Protein AF-A0AAN8GD72-F1 (afdb_monomer_lite)

pLDDT: mean 85.52, std 18.66, range [29.72, 98.38]

Radius of gyration: 14.53 Å; chains: 1; bounding box: 32×39×34 Å

Organism: Patella caerulea (NCBI:txid87958)

Secondary structure (DSSP, 8-state):
------------SS-PEEEEEEEEESEEEEEETTEEEEEES-TTSPEEEEEETT---EEEEEE--SS--EEEEEETTS-B-STTSB--SS--TTTTSTT---TTPPBPEEPPGGGGTTTTGGGTTTS--EE----TT---

Sequence (140 aa):
MQRVLTKTVLFFIAVSFIRGNATCDDEMSFYADGVLYAQSDDWNALSAISIPCDTTVMAIKCQDKGGIAGIKAALDNGIKTNISWKCSNTFESGWNQIGFNDSAWSFAVIQDEASWRSHAASLVGKADWIWTCACPGGKT

Structure (mmCIF, N/CA/C/O backbone):
data_AF-A0AAN8GD72-F1
#
_entry.id   AF-A0AAN8GD72-F1
#
loop_
_atom_site.group_PDB
_atom_site.id
_atom_site.type_symbol
_atom_site.label_atom_id
_atom_site.label_alt_id
_atom_site.label_comp_id
_atom_site.label_asym_id
_atom_site.label_entity_id
_atom_site.label_seq_id
_atom_site.pdbx_PDB_ins_code
_atom_site.Cartn_x
_atom_site.Cartn_y
_atom_site.Cartn_z
_atom_site.occupancy
_atom_site.B_iso_or_equiv
_atom_site.auth_seq_id
_atom_site.auth_comp_id
_atom_site.auth_asym_id
_atom_site.auth_atom_id
_atom_site.pdbx_PDB_model_num
ATOM 1 N N . MET A 1 1 ? -2.195 15.972 0.622 1.00 45.81 1 MET A N 1
ATOM 2 C CA . MET A 1 1 ? -3.295 15.325 1.393 1.00 45.81 1 MET A CA 1
ATOM 3 C C . MET A 1 1 ? -2.841 13.913 1.765 1.00 45.81 1 MET A C 1
ATOM 5 O O . MET A 1 1 ? -1.752 13.565 1.338 1.00 45.81 1 MET A O 1
ATOM 9 N N . GLN A 1 2 ? -3.597 13.077 2.479 1.00 39.00 2 GLN A N 1
ATOM 10 C CA . GLN A 1 2 ? -3.302 11.617 2.571 1.00 39.00 2 GLN A CA 1
ATOM 11 C C . GLN A 1 2 ? -4.363 10.814 1.787 1.00 39.00 2 GLN A C 1
ATOM 13 O O . GLN A 1 2 ? -5.185 11.503 1.192 1.00 39.00 2 GLN A O 1
ATOM 18 N N . ARG A 1 3 ? -4.322 9.462 1.625 1.00 44.62 3 ARG A N 1
ATOM 19 C CA . ARG A 1 3 ? -5.534 8.661 1.258 1.00 44.62 3 ARG A CA 1
ATOM 20 C C . ARG A 1 3 ? -5.585 7.189 1.776 1.00 44.62 3 ARG A C 1
ATOM 22 O O . ARG A 1 3 ? -4.529 6.577 1.891 1.00 44.62 3 ARG A O 1
ATOM 29 N N . VAL A 1 4 ? -6.795 6.653 2.066 1.00 47.69 4 VAL A N 1
ATOM 30 C CA . VAL A 1 4 ? -7.154 5.329 2.695 1.00 47.69 4 VAL A CA 1
ATOM 31 C C . VAL A 1 4 ? -8.557 4.831 2.217 1.00 47.69 4 VAL A C 1
ATOM 33 O O . VAL A 1 4 ? -9.153 5.513 1.392 1.00 47.69 4 VAL A O 1
ATOM 36 N N . LEU A 1 5 ? -9.060 3.660 2.664 1.00 43.56 5 LEU A N 1
ATOM 37 C CA . LEU A 1 5 ? -10.442 3.110 2.528 1.00 43.56 5 LEU A CA 1
ATOM 38 C C . LEU A 1 5 ? -10.782 2.139 3.701 1.00 43.56 5 LEU A C 1
ATOM 40 O O . LEU A 1 5 ? -9.852 1.596 4.297 1.00 43.56 5 LEU A O 1
ATOM 44 N N . THR A 1 6 ? -12.066 1.870 4.032 1.00 39.09 6 THR A N 1
ATOM 45 C CA . THR A 1 6 ? -12.471 1.062 5.231 1.00 39.09 6 THR A CA 1
ATOM 46 C C . THR A 1 6 ? -13.660 0.075 5.024 1.00 39.09 6 THR A C 1
ATOM 48 O O . THR A 1 6 ? -14.544 0.357 4.211 1.00 39.09 6 THR A O 1
ATOM 51 N N . LYS A 1 7 ? -13.716 -1.079 5.744 1.00 36.16 7 LYS A N 1
ATOM 52 C CA . LYS A 1 7 ? -14.896 -2.006 5.846 1.00 36.16 7 LYS A CA 1
ATOM 53 C C . LYS A 1 7 ? -14.772 -3.076 6.972 1.00 36.16 7 LYS A C 1
ATOM 55 O O . LYS A 1 7 ? -13.716 -3.672 7.102 1.00 36.16 7 LYS A O 1
ATOM 60 N N . THR A 1 8 ? -15.855 -3.415 7.699 1.00 40.72 8 THR A N 1
ATOM 61 C CA . THR A 1 8 ? -15.849 -4.272 8.930 1.00 40.72 8 THR A CA 1
ATOM 62 C C . THR A 1 8 ? -16.638 -5.603 8.841 1.00 40.72 8 THR A C 1
ATOM 64 O O . THR A 1 8 ? -17.709 -5.620 8.232 1.00 40.72 8 THR A O 1
ATOM 67 N N . VAL A 1 9 ? -16.170 -6.683 9.511 1.00 42.66 9 VAL A N 1
ATOM 68 C CA . VAL A 1 9 ? -16.882 -7.964 9.844 1.00 42.66 9 VAL A CA 1
ATOM 69 C C . VAL A 1 9 ? -16.303 -8.573 11.163 1.00 42.66 9 VAL A C 1
ATOM 71 O O . VAL A 1 9 ? -15.241 -8.142 11.590 1.00 42.66 9 VAL A O 1
ATOM 74 N N . LEU A 1 10 ? -16.963 -9.551 11.820 1.00 53.22 10 LEU A N 1
ATOM 75 C CA . LEU A 1 10 ? -16.550 -10.213 13.091 1.00 53.22 10 LEU A CA 1
ATOM 76 C C . LEU A 1 10 ? -16.764 -11.751 13.085 1.00 53.22 10 LEU A C 1
ATOM 78 O O . LEU A 1 10 ? -17.765 -12.177 12.514 1.00 53.22 10 LEU A O 1
ATOM 82 N N . PHE A 1 11 ? -15.913 -12.545 13.777 1.00 43.56 11 PHE A N 1
ATOM 83 C CA . PHE A 1 11 ? -16.243 -13.606 14.785 1.00 43.56 11 PHE A CA 1
ATOM 84 C C . PHE A 1 11 ? -14.979 -14.353 15.332 1.00 43.56 11 PHE A C 1
ATOM 86 O O . PHE A 1 11 ? -13.858 -13.986 15.001 1.00 43.56 11 PHE A O 1
ATOM 93 N N . PHE A 1 12 ? -15.138 -15.330 16.247 1.00 50.50 12 PHE A N 1
ATOM 94 C CA . PHE A 1 12 ? -14.167 -15.681 17.315 1.00 50.50 12 PHE A CA 1
ATOM 95 C C . PHE A 1 12 ? -13.142 -16.834 17.088 1.00 50.50 12 PHE A C 1
ATOM 97 O O . PHE A 1 12 ? -13.493 -17.927 16.656 1.00 50.50 12 PHE A O 1
ATOM 104 N N . ILE A 1 13 ? -11.912 -16.602 17.584 1.00 59.41 13 ILE A N 1
ATOM 105 C CA . ILE A 1 13 ? -10.860 -17.533 18.085 1.00 59.41 13 ILE A CA 1
ATOM 106 C C . ILE A 1 13 ? -10.521 -18.777 17.228 1.00 59.41 13 ILE A C 1
ATOM 108 O O . ILE A 1 13 ? -10.721 -19.924 17.619 1.00 59.41 13 ILE A O 1
ATOM 112 N N . ALA A 1 14 ? -9.756 -18.544 16.168 1.00 51.19 14 ALA A N 1
ATOM 113 C CA . ALA A 1 14 ? -8.304 -18.469 16.367 1.00 51.19 14 ALA A CA 1
ATOM 114 C C . ALA A 1 14 ? -7.846 -17.059 15.962 1.00 51.19 14 ALA A C 1
ATOM 116 O O . ALA A 1 14 ? -8.582 -16.382 15.245 1.00 51.19 14 ALA A O 1
ATOM 117 N N . VAL A 1 15 ? -6.652 -16.605 16.366 1.00 54.06 15 VAL A N 1
ATOM 118 C CA . VAL A 1 15 ? -6.060 -15.417 15.720 1.00 54.06 15 VAL A CA 1
ATOM 119 C C . VAL A 1 15 ? -5.485 -15.869 14.380 1.00 54.06 15 VAL A C 1
ATOM 121 O O . VAL A 1 15 ? -4.292 -16.138 14.245 1.00 54.06 15 VAL A O 1
ATOM 124 N N . SER A 1 16 ? -6.372 -16.044 13.403 1.00 76.94 16 SER A N 1
ATOM 125 C CA . SER A 1 16 ? -5.978 -16.214 12.010 1.00 76.94 16 SER A CA 1
ATOM 126 C C . SER A 1 16 ? -5.309 -14.922 11.564 1.00 76.94 16 SER A C 1
ATOM 128 O O . SER A 1 16 ? -5.879 -13.844 11.702 1.00 76.94 16 SER A O 1
ATOM 130 N N . PHE A 1 17 ? -4.090 -15.026 11.045 1.00 89.19 17 PHE A N 1
ATOM 131 C CA . PHE A 1 17 ? -3.385 -13.881 10.487 1.00 89.19 17 PHE A CA 1
ATOM 132 C C . PHE A 1 17 ? -3.530 -13.893 8.973 1.00 89.19 17 PHE A C 1
ATOM 134 O O . PHE A 1 17 ? -3.227 -14.907 8.346 1.00 89.19 17 PHE A O 1
ATOM 141 N N . ILE A 1 18 ? -3.937 -12.762 8.403 1.00 93.94 18 ILE A N 1
ATOM 142 C CA . ILE A 1 18 ? -3.736 -12.479 6.983 1.00 93.94 18 ILE A CA 1
ATOM 143 C C . ILE A 1 18 ? -2.245 -12.191 6.809 1.00 93.94 18 ILE A C 1
ATOM 145 O O . ILE A 1 18 ? -1.680 -11.369 7.542 1.00 93.94 18 ILE A O 1
ATOM 149 N N . ARG A 1 19 ? -1.594 -12.855 5.856 1.00 96.38 19 ARG A N 1
ATOM 150 C CA . ARG A 1 19 ? -0.154 -12.708 5.609 1.00 96.38 19 ARG A CA 1
ATOM 151 C C . ARG A 1 19 ? 0.126 -12.264 4.190 1.00 96.38 19 ARG A C 1
ATOM 153 O O . ARG A 1 19 ? -0.640 -12.523 3.272 1.00 96.38 19 ARG A O 1
ATOM 160 N N . GLY A 1 20 ? 1.249 -11.596 3.984 1.00 95.88 20 GLY A N 1
ATOM 161 C CA . GLY A 1 20 ? 1.610 -11.103 2.662 1.00 95.88 20 GLY A CA 1
ATOM 162 C C . GLY A 1 20 ? 2.996 -10.501 2.612 1.00 95.88 20 GLY A C 1
ATOM 163 O O . GLY A 1 20 ? 3.788 -10.646 3.541 1.00 95.88 20 GLY A O 1
ATOM 164 N N . ASN A 1 21 ? 3.269 -9.796 1.522 1.00 97.44 21 ASN A N 1
ATOM 165 C CA . ASN A 1 21 ? 4.426 -8.916 1.425 1.00 97.44 21 ASN A CA 1
ATOM 166 C C . ASN A 1 21 ? 3.984 -7.559 0.887 1.00 97.44 21 ASN A C 1
ATOM 168 O O . ASN A 1 21 ? 3.102 -7.492 0.024 1.00 97.44 21 ASN A O 1
ATOM 172 N N . ALA A 1 22 ? 4.625 -6.505 1.378 1.00 97.12 22 ALA A N 1
ATOM 173 C CA . ALA A 1 22 ? 4.482 -5.142 0.894 1.00 97.12 22 ALA A CA 1
ATOM 174 C C . ALA A 1 22 ? 5.863 -4.504 0.699 1.00 97.12 22 ALA A C 1
ATOM 176 O O . ALA A 1 22 ? 6.823 -4.857 1.383 1.00 97.12 22 ALA A O 1
ATOM 177 N N . THR A 1 23 ? 5.955 -3.561 -0.227 1.00 96.31 23 THR A N 1
ATOM 178 C CA . THR A 1 23 ? 7.096 -2.657 -0.375 1.00 96.31 23 THR A CA 1
ATOM 179 C C . THR A 1 23 ? 6.623 -1.321 -0.941 1.00 96.31 23 THR A C 1
ATOM 181 O O . THR A 1 23 ? 5.494 -1.201 -1.441 1.00 96.31 23 THR A O 1
ATOM 184 N N . CYS A 1 24 ? 7.471 -0.309 -0.836 1.00 94.94 24 CYS A N 1
ATOM 185 C CA . CYS A 1 24 ? 7.280 0.973 -1.479 1.00 94.94 24 CYS A CA 1
ATOM 186 C C . CYS A 1 24 ? 8.636 1.613 -1.788 1.00 94.94 24 CYS A C 1
ATOM 188 O O . CYS A 1 24 ? 9.647 1.190 -1.240 1.00 94.94 24 CYS A O 1
ATOM 190 N N . ASP A 1 25 ? 8.621 2.618 -2.655 1.00 93.00 25 ASP A N 1
ATOM 191 C CA . ASP A 1 25 ? 9.798 3.357 -3.108 1.00 93.00 25 ASP A CA 1
ATOM 192 C C . ASP A 1 25 ? 9.696 4.828 -2.632 1.00 93.00 25 ASP A C 1
ATOM 194 O O . ASP A 1 25 ? 8.788 5.539 -3.076 1.00 93.00 25 ASP A O 1
ATOM 198 N N . ASP A 1 26 ? 10.494 5.327 -1.672 1.00 92.62 26 ASP A N 1
ATOM 199 C CA . ASP A 1 26 ? 11.594 4.666 -0.937 1.00 92.62 26 ASP A CA 1
ATOM 200 C C . ASP A 1 26 ? 11.189 4.074 0.439 1.00 92.62 26 ASP A C 1
ATOM 202 O O . ASP A 1 26 ? 11.467 2.917 0.742 1.00 92.62 26 ASP A O 1
ATOM 206 N N . GLU A 1 27 ? 10.586 4.883 1.324 1.00 95.94 27 GLU A N 1
ATOM 207 C CA . GLU A 1 27 ? 10.366 4.533 2.744 1.00 95.94 27 GLU A CA 1
ATOM 208 C C . GLU A 1 27 ? 8.919 4.102 3.025 1.00 95.94 27 GLU A C 1
ATOM 210 O O . GLU A 1 27 ? 7.994 4.925 2.984 1.00 95.94 27 GLU A O 1
ATOM 215 N N . MET A 1 28 ? 8.710 2.840 3.408 1.00 97.19 28 MET A N 1
ATOM 216 C CA . MET A 1 28 ? 7.386 2.279 3.698 1.00 97.19 28 MET A CA 1
ATOM 217 C C . MET A 1 28 ? 7.053 2.278 5.197 1.00 97.19 28 MET A C 1
ATOM 219 O O . MET A 1 28 ? 7.871 1.924 6.045 1.00 97.19 28 MET A O 1
ATOM 223 N N . SER A 1 29 ? 5.794 2.560 5.541 1.00 98.06 29 SER A N 1
ATOM 224 C CA . SER A 1 29 ? 5.197 2.200 6.838 1.00 98.06 29 SER A CA 1
ATOM 225 C C . SER A 1 29 ? 3.804 1.592 6.625 1.00 98.06 29 SER A C 1
ATOM 227 O O . SER A 1 29 ? 2.904 2.262 6.116 1.00 98.06 29 SER A O 1
ATOM 229 N N . PHE A 1 30 ? 3.628 0.321 6.989 1.00 98.06 30 PHE A N 1
ATOM 230 C CA . PHE A 1 30 ? 2.386 -0.442 6.835 1.00 98.06 30 PHE A CA 1
ATOM 231 C C . PHE A 1 30 ? 1.614 -0.485 8.155 1.00 98.06 30 PHE A C 1
ATOM 233 O O . PHE A 1 30 ? 2.129 -0.964 9.171 1.00 98.06 30 PHE A O 1
ATOM 240 N N . TYR A 1 31 ? 0.355 -0.055 8.116 1.00 98.38 31 TYR A N 1
ATOM 241 C CA . TYR A 1 31 ? -0.557 -0.045 9.253 1.00 98.38 31 TYR A CA 1
ATOM 242 C C . TYR A 1 31 ? -1.782 -0.926 9.003 1.00 98.38 31 TYR A C 1
ATOM 244 O O . TYR A 1 31 ? -2.301 -0.978 7.884 1.00 98.38 31 TYR A O 1
ATOM 252 N N . ALA A 1 32 ? -2.287 -1.532 10.073 1.00 97.44 32 ALA A N 1
ATOM 253 C CA . ALA A 1 32 ? -3.629 -2.094 10.138 1.00 97.44 32 ALA A CA 1
ATOM 254 C C . ALA A 1 32 ? -4.351 -1.523 11.366 1.00 97.44 32 ALA A C 1
ATOM 256 O O . ALA A 1 32 ? -3.772 -1.472 12.450 1.00 97.44 32 ALA A O 1
ATOM 257 N N . ASP A 1 33 ? -5.574 -1.027 11.172 1.00 97.00 33 ASP A N 1
ATOM 258 C CA . ASP A 1 33 ? -6.439 -0.440 12.211 1.00 97.00 33 ASP A CA 1
ATOM 259 C C . ASP A 1 33 ? -5.728 0.591 13.111 1.00 97.00 33 ASP A C 1
ATOM 261 O O . ASP A 1 33 ? -5.885 0.619 14.330 1.00 97.00 33 ASP A O 1
ATOM 265 N N . GLY A 1 34 ? -4.896 1.438 12.501 1.00 97.19 34 GLY A N 1
ATOM 266 C CA . GLY A 1 34 ? -4.102 2.457 13.185 1.00 97.19 34 GLY A CA 1
ATOM 267 C C . GLY A 1 34 ? -2.755 1.990 13.751 1.00 97.19 34 GLY A C 1
ATOM 268 O O . GLY A 1 34 ? -1.883 2.830 13.990 1.00 97.19 34 GLY A O 1
ATOM 269 N N . VAL A 1 35 ? -2.549 0.683 13.927 1.00 97.88 35 VAL A N 1
ATOM 270 C CA . VAL A 1 35 ? -1.339 0.073 14.505 1.00 97.88 35 VAL A CA 1
ATOM 271 C C . VAL A 1 35 ? -0.291 -0.181 13.418 1.00 97.88 35 VAL A C 1
ATOM 273 O O . VAL A 1 35 ? -0.621 -0.636 12.326 1.00 97.88 35 VAL A O 1
ATOM 276 N N . LEU A 1 36 ? 0.983 0.114 13.699 1.00 97.88 36 LEU A N 1
ATOM 277 C CA . LEU A 1 36 ? 2.110 -0.153 12.794 1.00 97.88 36 LEU A CA 1
ATOM 278 C C . LEU A 1 36 ? 2.507 -1.638 12.857 1.00 97.88 36 LEU A C 1
ATOM 280 O O . LEU A 1 36 ? 2.812 -2.136 13.938 1.00 97.88 36 LEU A O 1
ATOM 284 N N . TYR A 1 37 ? 2.553 -2.318 11.707 1.00 97.56 37 TYR A N 1
ATOM 285 C CA . TYR A 1 37 ? 2.928 -3.740 11.607 1.00 97.56 37 TYR A CA 1
ATOM 286 C C . TYR A 1 37 ? 4.242 -3.990 10.860 1.00 97.56 37 TYR A C 1
ATOM 288 O O . TYR A 1 37 ? 4.912 -4.981 11.139 1.00 97.56 37 TYR A O 1
ATOM 296 N N . ALA A 1 38 ? 4.629 -3.110 9.934 1.00 97.69 38 ALA A N 1
ATOM 297 C CA . ALA A 1 38 ? 5.929 -3.174 9.269 1.00 97.69 38 ALA A CA 1
ATOM 298 C C . ALA A 1 38 ? 6.419 -1.778 8.871 1.00 97.69 38 ALA A C 1
ATOM 300 O O . ALA A 1 38 ? 5.622 -0.898 8.544 1.00 97.69 38 ALA A O 1
ATOM 301 N N . GLN A 1 39 ? 7.734 -1.591 8.856 1.00 97.38 39 GLN A N 1
ATOM 302 C CA . GLN A 1 39 ? 8.401 -0.385 8.376 1.00 97.38 39 GLN A CA 1
ATOM 303 C C . GLN A 1 39 ? 9.694 -0.799 7.669 1.00 97.38 39 GLN A C 1
ATOM 305 O O . GLN A 1 39 ? 10.346 -1.746 8.107 1.00 97.38 39 GLN A O 1
ATOM 310 N N . SER A 1 40 ? 10.055 -0.104 6.592 1.00 96.19 40 SER A N 1
ATOM 311 C CA . SER A 1 40 ? 11.316 -0.318 5.882 1.00 96.19 40 SER A CA 1
ATOM 312 C C . SER A 1 40 ? 11.800 0.980 5.242 1.00 96.19 40 SER A C 1
ATOM 314 O O . SER A 1 40 ? 10.993 1.786 4.777 1.00 96.19 40 SER A O 1
ATOM 316 N N . ASP A 1 41 ? 13.112 1.162 5.252 1.00 94.69 41 ASP A N 1
ATOM 317 C CA . ASP A 1 41 ? 13.896 2.218 4.615 1.00 94.69 41 ASP A CA 1
ATOM 318 C C . ASP A 1 41 ? 14.699 1.703 3.399 1.00 94.69 41 ASP A C 1
ATOM 320 O O . ASP A 1 41 ? 15.508 2.439 2.838 1.00 94.69 41 ASP A O 1
ATOM 324 N N . ASP A 1 42 ? 14.452 0.459 2.968 1.00 89.88 42 ASP A N 1
ATOM 325 C CA . ASP A 1 42 ? 15.013 -0.144 1.755 1.00 89.88 42 ASP A CA 1
ATOM 326 C C . ASP A 1 42 ? 13.896 -0.611 0.808 1.00 89.88 42 ASP A C 1
ATOM 328 O O . ASP A 1 42 ? 13.268 -1.651 1.014 1.00 89.88 42 ASP A O 1
ATOM 332 N N . TRP A 1 43 ? 13.689 0.127 -0.281 1.00 83.81 43 TRP A N 1
ATOM 333 C CA . TRP A 1 43 ? 12.705 -0.194 -1.321 1.00 83.81 43 TRP A CA 1
ATOM 334 C C . TRP A 1 43 ? 13.026 -1.465 -2.120 1.00 83.81 43 TRP A C 1
ATOM 336 O O . TRP A 1 43 ? 12.146 -2.054 -2.758 1.00 83.81 43 TRP A O 1
ATOM 346 N N . ASN A 1 44 ? 14.277 -1.935 -2.072 1.00 84.50 44 ASN A N 1
ATOM 347 C CA . ASN A 1 44 ? 14.677 -3.207 -2.675 1.00 84.50 44 ASN A CA 1
ATOM 348 C C . ASN A 1 44 ? 14.145 -4.397 -1.856 1.00 84.50 44 ASN A C 1
ATOM 350 O O . ASN A 1 44 ? 13.983 -5.500 -2.395 1.00 84.50 44 ASN A O 1
ATOM 354 N N . ALA A 1 45 ? 13.852 -4.185 -0.568 1.00 87.88 45 ALA A N 1
ATOM 355 C CA . ALA A 1 45 ? 13.336 -5.197 0.336 1.00 87.88 45 ALA A CA 1
ATOM 356 C C . ALA A 1 45 ? 11.814 -5.385 0.205 1.00 87.88 45 ALA A C 1
ATOM 358 O O . ALA A 1 45 ? 11.041 -4.474 -0.095 1.00 87.88 45 ALA A O 1
ATOM 359 N N . LEU A 1 46 ? 11.365 -6.607 0.499 1.00 93.38 46 LEU A N 1
ATOM 360 C CA . LEU A 1 46 ? 9.961 -6.915 0.756 1.00 93.38 46 LEU A CA 1
ATOM 361 C C . LEU A 1 46 ? 9.751 -7.022 2.266 1.00 93.38 46 LEU A C 1
ATOM 363 O O . LEU A 1 46 ? 10.334 -7.886 2.920 1.00 93.38 46 LEU A O 1
ATOM 367 N N . SER A 1 47 ? 8.878 -6.181 2.810 1.00 96.56 47 SER A N 1
ATOM 368 C CA . SER A 1 47 ? 8.407 -6.310 4.186 1.00 96.56 47 SER A CA 1
ATOM 369 C C . SER A 1 47 ? 7.364 -7.419 4.278 1.00 96.56 47 SER A C 1
ATOM 371 O O . SER A 1 47 ? 6.307 -7.339 3.646 1.00 96.56 47 SER A O 1
ATOM 373 N N . ALA A 1 48 ? 7.634 -8.436 5.097 1.00 96.50 48 ALA A N 1
ATOM 374 C CA . ALA A 1 48 ? 6.652 -9.459 5.433 1.00 96.50 48 ALA A CA 1
ATOM 375 C C . ALA A 1 48 ? 5.530 -8.854 6.296 1.00 96.50 48 ALA A C 1
ATOM 377 O O . ALA A 1 48 ? 5.790 -8.216 7.315 1.00 96.50 48 ALA A O 1
ATOM 378 N N . ILE A 1 49 ? 4.279 -9.073 5.893 1.00 97.50 49 ILE A N 1
ATOM 379 C CA . ILE A 1 49 ? 3.077 -8.583 6.579 1.00 97.50 49 ILE A CA 1
ATOM 380 C C . ILE A 1 49 ? 2.384 -9.756 7.279 1.00 97.50 49 ILE A C 1
ATOM 382 O O . ILE A 1 49 ? 2.249 -10.832 6.695 1.00 97.50 49 ILE A O 1
ATOM 386 N N . SER A 1 50 ? 1.930 -9.551 8.518 1.00 96.75 50 SER A N 1
ATOM 387 C CA . SER A 1 50 ? 1.119 -10.509 9.282 1.00 96.75 50 SER A CA 1
ATOM 388 C C . SER A 1 50 ? 0.179 -9.750 10.223 1.00 96.75 50 SER A C 1
ATOM 390 O O . SER A 1 50 ? 0.603 -9.302 11.287 1.00 96.75 50 SER A O 1
ATOM 392 N N . ILE A 1 51 ? -1.087 -9.604 9.829 1.00 96.00 51 ILE A N 1
ATOM 393 C CA . ILE A 1 51 ? -2.113 -8.793 10.516 1.00 96.00 51 ILE A CA 1
ATOM 394 C C . ILE A 1 51 ? -3.327 -9.648 10.922 1.00 96.00 51 ILE A C 1
ATOM 396 O O . ILE A 1 51 ? -3.537 -10.697 10.309 1.00 96.00 51 ILE A O 1
ATOM 400 N N . PRO A 1 52 ? -4.121 -9.256 11.936 1.00 95.00 52 PRO A N 1
ATOM 401 C CA . PRO A 1 52 ? -5.328 -9.987 12.336 1.00 95.00 52 PRO A CA 1
ATOM 402 C C . PRO A 1 52 ? -6.357 -10.130 11.200 1.00 95.00 52 PRO A C 1
ATOM 404 O O . PRO A 1 52 ? -6.482 -9.257 10.342 1.00 95.00 52 PRO A O 1
ATOM 407 N N . CYS A 1 53 ? -7.113 -11.230 11.173 1.00 91.31 53 CYS A N 1
ATOM 408 C CA . CYS A 1 53 ? -8.128 -11.477 10.139 1.00 91.31 53 CYS A CA 1
ATOM 409 C C . CYS A 1 53 ? -9.381 -10.596 10.239 1.00 91.31 53 CYS A C 1
ATOM 411 O O . CYS A 1 53 ? -10.140 -10.513 9.275 1.00 91.31 53 CYS A O 1
ATOM 413 N N . ASP A 1 54 ? -9.607 -9.972 11.391 1.00 90.00 54 ASP A N 1
ATOM 414 C CA . ASP A 1 54 ? -10.688 -9.029 11.687 1.00 90.00 54 ASP A CA 1
ATOM 415 C C . ASP A 1 54 ? -10.329 -7.564 11.364 1.00 90.00 54 ASP A C 1
ATOM 417 O O . ASP A 1 54 ? -11.139 -6.661 11.595 1.00 90.00 54 ASP A O 1
ATOM 421 N N . THR A 1 55 ? -9.154 -7.320 10.764 1.00 94.12 55 THR A N 1
ATOM 422 C CA . THR A 1 55 ? -8.727 -5.976 10.362 1.00 94.12 55 THR A CA 1
ATOM 423 C C . THR A 1 55 ? -9.716 -5.296 9.412 1.00 94.12 55 THR A C 1
ATOM 425 O O . THR A 1 55 ? -10.118 -5.844 8.384 1.00 94.12 55 THR A O 1
ATOM 428 N N . THR A 1 56 ? -10.071 -4.056 9.754 1.00 94.44 56 THR A N 1
ATOM 429 C CA . THR A 1 56 ? -11.083 -3.223 9.085 1.00 94.44 56 THR A CA 1
ATOM 430 C C . THR A 1 56 ? -10.465 -2.168 8.157 1.00 94.44 56 THR A C 1
ATOM 432 O O . THR A 1 56 ? -11.096 -1.746 7.180 1.00 94.44 56 THR A O 1
ATOM 435 N N . VAL A 1 57 ? -9.230 -1.739 8.441 1.00 95.88 57 VAL A N 1
ATOM 436 C CA . VAL A 1 57 ? -8.464 -0.763 7.649 1.00 95.88 57 VAL A CA 1
ATOM 437 C C . VAL A 1 57 ? -7.032 -1.243 7.459 1.00 95.88 57 VAL A C 1
ATOM 439 O O . VAL A 1 57 ? -6.336 -1.505 8.432 1.00 95.88 57 VAL A O 1
ATOM 442 N N . MET A 1 58 ? -6.553 -1.262 6.214 1.00 97.06 58 MET A N 1
ATOM 443 C CA . MET A 1 58 ? -5.121 -1.292 5.898 1.00 97.06 58 MET A CA 1
ATOM 444 C C . MET A 1 58 ? -4.721 0.039 5.280 1.00 97.06 58 MET A C 1
ATOM 446 O O . MET A 1 58 ? -5.401 0.548 4.388 1.00 97.06 58 MET A O 1
ATOM 450 N N . ALA A 1 59 ? -3.604 0.593 5.736 1.00 97.25 59 ALA A N 1
ATOM 451 C CA . ALA A 1 59 ? -3.107 1.881 5.281 1.00 97.25 59 ALA A CA 1
ATOM 452 C C . ALA A 1 59 ? -1.586 1.818 5.117 1.00 97.25 59 ALA A C 1
ATOM 454 O O . ALA A 1 59 ? -0.878 1.359 6.011 1.00 97.25 59 ALA A O 1
ATOM 455 N N . ILE A 1 60 ? -1.071 2.281 3.978 1.00 97.75 60 ILE A N 1
ATOM 456 C CA . ILE A 1 60 ? 0.367 2.282 3.687 1.00 97.75 60 ILE A CA 1
ATOM 457 C C . ILE A 1 60 ? 0.810 3.730 3.505 1.00 97.75 60 ILE A C 1
ATOM 459 O O . ILE A 1 60 ? 0.317 4.430 2.620 1.00 97.75 60 ILE A O 1
ATOM 463 N N . LYS A 1 61 ? 1.744 4.184 4.344 1.00 96.38 61 LYS A N 1
ATOM 464 C CA . LYS A 1 61 ? 2.525 5.392 4.077 1.00 96.38 61 LYS A CA 1
ATOM 465 C C . LYS A 1 61 ? 3.682 4.965 3.182 1.00 96.38 61 LYS A C 1
ATOM 467 O O . LYS A 1 61 ? 4.368 3.997 3.502 1.00 96.38 61 LYS A O 1
ATOM 472 N N . CYS A 1 62 ? 3.910 5.719 2.118 1.00 95.44 62 CYS A N 1
ATOM 473 C CA . CYS A 1 62 ? 5.170 5.696 1.397 1.00 95.44 62 CYS A CA 1
ATOM 474 C C . CYS A 1 62 ? 5.780 7.097 1.387 1.00 95.44 62 CYS A C 1
ATOM 476 O O . CYS A 1 62 ? 5.041 8.086 1.354 1.00 95.44 62 CYS A O 1
ATOM 478 N N . GLN A 1 63 ? 7.105 7.184 1.441 1.00 94.00 63 GLN A N 1
ATOM 479 C CA . GLN A 1 63 ? 7.848 8.430 1.324 1.00 94.00 63 GLN A CA 1
ATOM 480 C C . GLN A 1 63 ? 8.997 8.270 0.320 1.00 94.00 63 GLN A C 1
ATOM 482 O O . GLN A 1 63 ? 10.079 7.803 0.661 1.00 94.00 63 GLN A O 1
ATOM 487 N N . ASP A 1 64 ? 8.714 8.720 -0.900 1.00 91.25 64 ASP A N 1
ATOM 488 C CA . ASP A 1 64 ? 9.656 9.044 -1.977 1.00 91.25 64 ASP A CA 1
ATOM 489 C C . ASP A 1 64 ? 10.732 10.038 -1.487 1.00 91.25 64 ASP A C 1
ATOM 491 O O . ASP A 1 64 ? 10.422 11.015 -0.786 1.00 91.25 64 ASP A O 1
ATOM 495 N N . LYS A 1 65 ? 11.996 9.774 -1.826 1.00 90.00 65 LYS A N 1
ATOM 496 C CA . LYS A 1 65 ? 13.174 10.633 -1.604 1.00 90.00 65 LYS A CA 1
ATOM 497 C C . LYS A 1 65 ? 13.694 11.253 -2.901 1.00 90.00 65 LYS A C 1
ATOM 499 O O . LYS A 1 65 ? 14.489 12.193 -2.834 1.00 90.00 65 LYS A O 1
ATOM 504 N N . GLY A 1 66 ? 13.232 10.775 -4.054 1.00 84.19 66 GLY A N 1
ATOM 505 C CA . GLY A 1 66 ? 13.418 11.395 -5.357 1.00 84.19 66 GLY A CA 1
ATOM 506 C C . GLY A 1 66 ? 13.703 10.392 -6.472 1.00 84.19 66 GLY A C 1
ATOM 507 O O . GLY A 1 66 ? 14.860 10.053 -6.719 1.00 84.19 66 GLY A O 1
ATOM 508 N N . GLY A 1 67 ? 12.681 10.030 -7.249 1.00 87.62 67 GLY A N 1
ATOM 509 C CA . GLY A 1 67 ? 12.886 9.250 -8.471 1.00 87.62 67 GLY A CA 1
ATOM 510 C C . GLY A 1 67 ? 11.598 8.866 -9.192 1.00 87.62 67 GLY A C 1
ATOM 511 O O . GLY A 1 67 ? 10.809 9.721 -9.604 1.00 87.62 67 GLY A O 1
ATOM 512 N N . ILE A 1 68 ? 11.430 7.559 -9.383 1.00 89.56 68 ILE A N 1
ATOM 513 C CA . ILE A 1 68 ? 10.116 6.931 -9.540 1.00 89.56 68 ILE A CA 1
ATOM 514 C C . ILE A 1 68 ? 9.580 6.625 -8.139 1.00 89.56 68 ILE A C 1
ATOM 516 O O . ILE A 1 68 ? 10.361 6.496 -7.207 1.00 89.56 68 ILE A O 1
ATOM 520 N N . ALA A 1 69 ? 8.263 6.515 -7.983 1.00 91.81 69 ALA A N 1
ATOM 521 C CA . ALA A 1 69 ? 7.663 6.234 -6.685 1.00 91.81 69 ALA A CA 1
ATOM 522 C C . ALA A 1 69 ? 6.446 5.319 -6.836 1.00 91.81 69 ALA A C 1
ATOM 524 O O . ALA A 1 69 ? 5.655 5.456 -7.779 1.00 91.81 69 ALA A O 1
ATOM 525 N N . GLY A 1 70 ? 6.308 4.363 -5.921 1.00 94.06 70 GLY A N 1
ATOM 526 C CA . GLY A 1 70 ? 5.330 3.289 -6.037 1.00 94.06 70 GLY A CA 1
ATOM 527 C C . GLY A 1 70 ? 5.078 2.573 -4.716 1.00 94.06 70 GLY A C 1
ATOM 528 O O . GLY A 1 70 ? 5.909 2.575 -3.816 1.00 94.06 70 GLY A O 1
ATOM 529 N N . ILE A 1 71 ? 3.911 1.943 -4.606 1.00 96.25 71 ILE A N 1
ATOM 530 C CA . ILE A 1 71 ? 3.540 1.020 -3.528 1.00 96.25 71 ILE A CA 1
ATOM 531 C C . ILE A 1 71 ? 3.096 -0.289 -4.173 1.00 96.25 71 ILE A C 1
ATOM 533 O O . ILE A 1 71 ? 2.299 -0.269 -5.117 1.00 96.25 71 ILE A O 1
ATOM 537 N N . LYS A 1 72 ? 3.556 -1.427 -3.647 1.00 96.81 72 LYS A N 1
ATOM 538 C CA . LYS A 1 72 ? 3.120 -2.747 -4.108 1.00 96.81 72 LYS A CA 1
ATOM 539 C C . LYS A 1 72 ? 2.955 -3.721 -2.9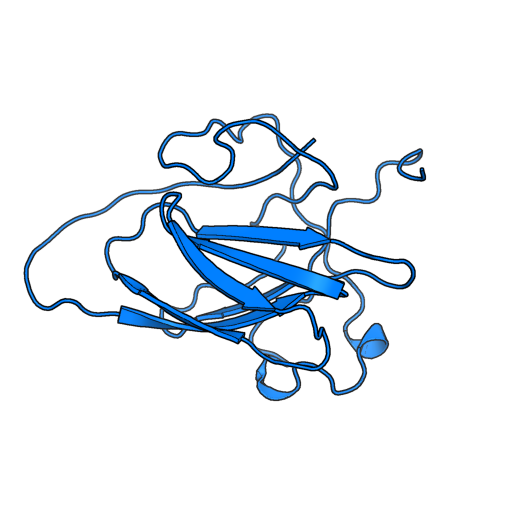51 1.00 96.81 72 LYS A C 1
ATOM 541 O O . LYS A 1 72 ? 3.890 -3.948 -2.189 1.00 96.81 72 LYS A O 1
ATOM 546 N N . ALA A 1 73 ? 1.772 -4.319 -2.826 1.00 97.56 73 ALA A N 1
ATOM 547 C CA . ALA A 1 73 ? 1.481 -5.309 -1.793 1.00 97.56 73 ALA A CA 1
ATOM 548 C C . ALA A 1 73 ? 0.503 -6.384 -2.278 1.00 97.56 73 ALA A C 1
ATOM 550 O O . ALA A 1 73 ? -0.452 -6.079 -2.993 1.00 97.56 73 ALA A O 1
ATOM 551 N N . ALA A 1 74 ? 0.708 -7.629 -1.840 1.00 98.00 74 ALA A N 1
ATOM 552 C CA . ALA A 1 74 ? -0.261 -8.717 -1.994 1.00 98.00 74 ALA A CA 1
ATOM 553 C C . ALA A 1 74 ? -0.321 -9.577 -0.726 1.00 98.00 74 ALA A C 1
ATOM 555 O O . ALA A 1 74 ? 0.718 -9.930 -0.156 1.00 98.00 74 ALA A O 1
ATOM 556 N N . LEU A 1 75 ? -1.542 -9.913 -0.315 1.00 96.44 75 LEU A N 1
ATOM 557 C CA . LEU A 1 75 ? -1.871 -10.689 0.873 1.00 96.44 75 LEU A CA 1
ATOM 558 C C . LEU A 1 75 ? -2.635 -11.971 0.482 1.00 96.44 75 LEU A C 1
ATOM 560 O O . LEU A 1 75 ? -3.293 -12.037 -0.558 1.00 96.44 75 LEU A O 1
ATOM 564 N N . ASP A 1 76 ? -2.524 -13.009 1.307 1.00 94.94 76 ASP A N 1
ATOM 565 C CA . ASP A 1 76 ? -3.029 -14.367 1.066 1.00 94.94 76 ASP A CA 1
ATOM 566 C C . ASP A 1 76 ? -4.561 -14.477 1.040 1.00 94.94 76 ASP A C 1
ATOM 568 O O . ASP A 1 76 ? -5.104 -15.329 0.338 1.00 94.94 76 ASP A O 1
ATOM 572 N N . ASN A 1 77 ? -5.267 -13.554 1.696 1.00 91.69 77 ASN A N 1
ATOM 573 C CA . ASN A 1 77 ? -6.717 -13.388 1.579 1.00 91.69 77 ASN A CA 1
ATOM 574 C C . ASN A 1 77 ? -7.180 -12.736 0.253 1.00 91.69 77 ASN A C 1
ATOM 576 O O . ASN A 1 77 ? -8.370 -12.467 0.086 1.00 91.69 77 ASN A O 1
ATOM 580 N N . GLY A 1 78 ? -6.262 -12.456 -0.679 1.00 93.06 78 GLY A N 1
ATOM 581 C CA . GLY A 1 78 ? -6.548 -11.868 -1.991 1.00 93.06 78 GLY A CA 1
ATOM 582 C C . GLY A 1 78 ? -6.538 -10.336 -2.035 1.00 93.06 78 GLY A C 1
ATOM 583 O O . GLY A 1 78 ? -6.760 -9.764 -3.106 1.00 93.06 78 GLY A O 1
ATOM 584 N N . ILE A 1 79 ? -6.262 -9.652 -0.919 1.00 94.12 79 ILE A N 1
ATOM 585 C CA . ILE A 1 79 ? -6.095 -8.192 -0.905 1.00 94.12 79 ILE A CA 1
ATOM 586 C C . ILE A 1 79 ? -4.770 -7.820 -1.578 1.00 94.12 79 ILE A C 1
ATOM 588 O O . ILE A 1 79 ? -3.714 -8.375 -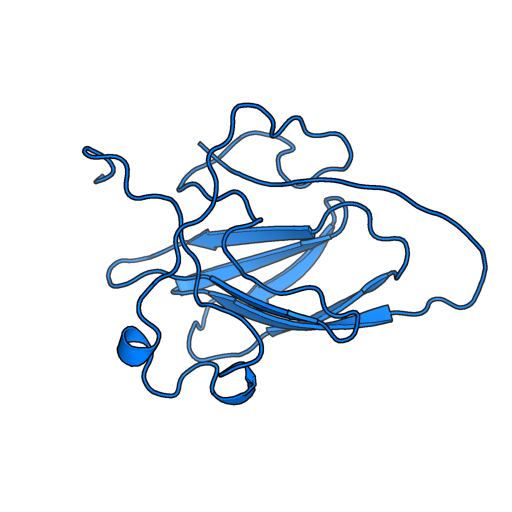1.277 1.00 94.12 79 ILE A O 1
ATOM 592 N N . LYS A 1 80 ? -4.830 -6.865 -2.510 1.00 97.38 80 LYS A N 1
ATOM 593 C CA . LYS A 1 80 ? -3.695 -6.444 -3.339 1.00 97.38 80 LYS A CA 1
ATOM 594 C C . LYS A 1 80 ? -3.766 -4.970 -3.725 1.00 97.38 80 LYS A C 1
ATOM 596 O O . LYS A 1 80 ? -4.868 -4.436 -3.885 1.00 97.38 80 LYS A O 1
ATOM 601 N N . THR A 1 81 ? -2.618 -4.329 -3.933 1.00 97.56 81 THR A N 1
ATOM 602 C CA . THR A 1 81 ? -2.544 -2.994 -4.549 1.00 97.56 81 THR A CA 1
ATOM 603 C C . THR A 1 81 ? -3.084 -3.035 -5.979 1.00 97.56 81 THR A C 1
ATOM 605 O O . THR A 1 81 ? -2.731 -3.920 -6.758 1.00 97.56 81 THR A O 1
ATOM 608 N N . ASN A 1 82 ? -4.015 -2.121 -6.269 1.00 96.31 82 ASN A N 1
ATOM 609 C CA . ASN A 1 82 ? -4.688 -1.916 -7.557 1.00 96.31 82 ASN A CA 1
ATOM 610 C C . ASN A 1 82 ? -5.466 -0.574 -7.525 1.00 96.31 82 ASN A C 1
ATOM 612 O O . ASN A 1 82 ? -5.514 0.086 -6.483 1.00 96.31 82 ASN A O 1
ATOM 616 N N . ILE A 1 83 ? -6.128 -0.187 -8.622 1.00 95.38 83 ILE A N 1
ATOM 617 C 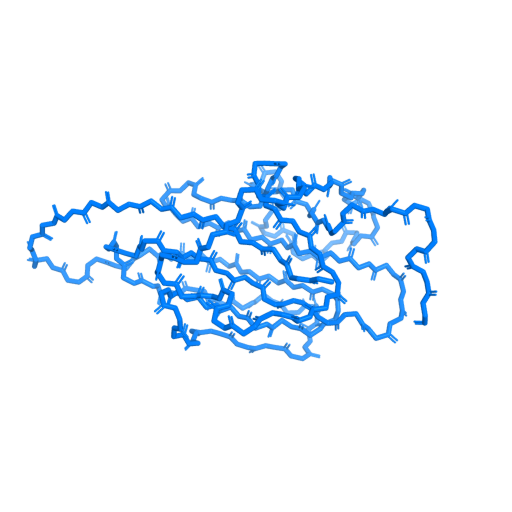CA . ILE A 1 83 ? -6.879 1.086 -8.737 1.00 95.38 83 ILE A CA 1
ATOM 618 C C . ILE A 1 83 ? -8.026 1.293 -7.728 1.00 95.38 83 ILE A C 1
ATOM 620 O O . ILE A 1 83 ? -8.489 2.420 -7.577 1.00 95.38 83 ILE A O 1
ATOM 624 N N . SER A 1 84 ? -8.508 0.258 -7.028 1.00 95.19 84 SER A N 1
ATOM 625 C CA . SER A 1 84 ? -9.562 0.411 -6.012 1.00 95.19 84 SER A CA 1
ATOM 626 C C . SER A 1 84 ? -9.092 1.146 -4.754 1.00 95.19 84 SER A C 1
ATOM 628 O O . SER A 1 84 ? -9.925 1.613 -3.981 1.00 95.19 84 SER A O 1
ATOM 630 N N . TRP A 1 85 ? -7.779 1.227 -4.525 1.00 95.88 85 TRP A N 1
ATOM 631 C CA . TRP A 1 85 ? -7.188 1.993 -3.429 1.00 95.88 85 TRP A CA 1
ATOM 632 C C . TRP A 1 85 ? -7.339 3.497 -3.676 1.00 95.88 85 TRP A C 1
ATOM 634 O O . TRP A 1 85 ? -7.511 3.947 -4.808 1.00 95.88 85 TRP A O 1
ATOM 644 N N . LYS A 1 86 ? -7.212 4.300 -2.621 1.00 94.88 86 LYS A N 1
ATOM 645 C CA . LYS A 1 86 ? -7.047 5.754 -2.722 1.00 94.88 86 LYS A CA 1
ATOM 646 C C . LYS A 1 86 ? -5.578 6.100 -2.432 1.00 94.88 86 LYS A C 1
ATOM 648 O O . LYS A 1 86 ? -5.033 5.547 -1.481 1.00 94.88 86 LYS A O 1
ATOM 653 N N . CYS A 1 87 ? -4.932 7.025 -3.163 1.00 92.00 87 CYS A N 1
ATOM 654 C CA . CYS A 1 87 ? -3.529 7.437 -2.887 1.00 92.00 87 CYS A CA 1
ATOM 655 C C . CYS A 1 87 ? -3.214 8.956 -3.040 1.00 92.00 87 CYS A C 1
ATOM 657 O O . CYS A 1 87 ? -3.721 9.612 -3.951 1.00 92.00 87 CYS A O 1
ATOM 659 N N . SER A 1 88 ? -2.339 9.501 -2.172 1.00 91.25 88 SER A N 1
ATOM 660 C CA . SER A 1 88 ? -1.914 10.925 -2.029 1.00 91.25 88 SER A CA 1
ATOM 661 C C . SER A 1 88 ? -0.502 11.061 -1.416 1.00 91.25 88 SER A C 1
ATOM 663 O O . SER A 1 88 ? -0.010 10.113 -0.818 1.00 91.25 88 SER A O 1
ATOM 665 N N . ASN A 1 89 ? 0.097 12.258 -1.482 1.00 88.44 89 ASN A N 1
ATOM 666 C CA . ASN A 1 89 ? 1.508 12.576 -1.202 1.00 88.44 89 ASN A CA 1
ATOM 667 C C . ASN A 1 89 ? 1.802 13.421 0.077 1.00 88.44 89 ASN A C 1
ATOM 669 O O . ASN A 1 89 ? 2.737 14.219 0.083 1.00 88.44 89 ASN A O 1
ATOM 673 N N . THR A 1 90 ? 0.979 13.389 1.130 1.00 87.31 90 THR A N 1
ATOM 674 C CA . THR A 1 90 ? 1.151 14.218 2.357 1.00 87.31 90 THR A CA 1
ATOM 675 C C . THR A 1 90 ? 0.331 13.667 3.546 1.00 87.31 90 THR A C 1
ATOM 677 O O . THR A 1 90 ? -0.002 12.485 3.548 1.00 87.31 90 THR A O 1
ATOM 680 N N . PHE A 1 91 ? 0.005 14.494 4.558 1.00 88.31 91 PHE A N 1
ATOM 681 C CA . PHE A 1 91 ? -0.542 14.048 5.846 1.00 88.31 91 PHE A CA 1
ATOM 682 C C . PHE A 1 91 ? -1.930 14.607 6.218 1.00 88.31 91 PHE A C 1
ATOM 684 O O . PHE A 1 91 ? -2.185 15.797 6.033 1.00 88.31 91 PHE A O 1
ATOM 691 N N . GLU A 1 92 ? -2.781 13.765 6.815 1.00 93.94 92 GLU A N 1
ATOM 692 C CA . GLU A 1 92 ? -4.010 14.136 7.540 1.00 93.94 92 GLU A CA 1
ATOM 693 C C . GLU A 1 92 ? -4.094 13.323 8.849 1.00 93.94 92 GLU A C 1
ATOM 695 O O . GLU A 1 92 ? -3.795 12.129 8.871 1.00 93.94 92 GLU A O 1
ATOM 700 N N . SER A 1 93 ? -4.459 13.952 9.973 1.00 95.81 93 SER A N 1
ATOM 701 C CA . SER A 1 93 ? -4.409 13.273 11.280 1.00 95.81 93 SER A CA 1
ATOM 702 C C . SER A 1 93 ? -5.447 12.151 11.382 1.00 95.81 93 SER A C 1
ATOM 704 O O . SER A 1 93 ? -6.600 12.330 10.998 1.00 95.81 93 SER A O 1
ATOM 706 N N . GLY A 1 94 ? -5.041 10.993 11.908 1.00 96.25 94 GLY A N 1
ATOM 707 C CA . GLY A 1 94 ? -5.912 9.822 12.044 1.00 96.25 94 GLY A CA 1
ATOM 708 C C . GLY A 1 94 ? -6.233 9.084 10.736 1.00 96.25 94 GLY A C 1
ATOM 709 O O . GLY A 1 94 ? -7.042 8.164 10.774 1.00 96.25 94 GLY A O 1
ATOM 710 N N . TRP A 1 95 ? -5.601 9.434 9.606 1.00 96.38 95 TRP A N 1
ATOM 711 C CA . TRP A 1 95 ? -5.794 8.792 8.292 1.00 96.38 95 TRP A CA 1
ATOM 712 C C . TRP A 1 95 ? -5.863 7.254 8.339 1.00 96.38 95 TRP A C 1
ATOM 714 O O . TRP A 1 95 ? -6.706 6.657 7.681 1.00 96.38 95 TRP A O 1
ATOM 724 N N . ASN A 1 96 ? -4.988 6.614 9.121 1.00 97.56 96 ASN A N 1
ATOM 725 C CA . ASN A 1 96 ? -4.834 5.159 9.205 1.00 97.56 96 ASN A CA 1
ATOM 726 C C . ASN A 1 96 ? -5.813 4.455 10.165 1.00 97.56 96 ASN A C 1
ATOM 728 O O . ASN A 1 96 ? -5.691 3.245 10.353 1.00 97.56 96 ASN A O 1
ATOM 732 N N . GLN A 1 97 ? -6.729 5.185 10.805 1.00 97.44 97 GLN A N 1
ATOM 733 C CA . GLN A 1 97 ? -7.625 4.668 11.844 1.00 97.44 97 GLN A CA 1
ATOM 734 C C . GLN A 1 97 ? -8.937 4.112 11.268 1.00 97.44 97 GLN A C 1
ATOM 736 O O . GLN A 1 97 ? -9.410 4.536 10.211 1.00 97.44 97 GLN A O 1
ATOM 741 N N . ILE A 1 98 ? -9.583 3.214 12.020 1.00 96.50 98 ILE A N 1
ATOM 742 C CA . ILE A 1 98 ? -10.966 2.800 11.744 1.00 96.50 98 ILE A CA 1
ATOM 743 C C . ILE A 1 98 ? -11.887 4.028 11.787 1.00 96.50 98 ILE A C 1
ATOM 745 O O . ILE A 1 98 ? -11.861 4.803 12.740 1.00 96.50 98 ILE A O 1
ATOM 749 N N . GLY A 1 99 ? -12.730 4.185 10.763 1.00 95.31 99 GLY A N 1
ATOM 750 C CA . GLY A 1 99 ? -13.725 5.259 10.693 1.00 95.31 99 GLY A CA 1
ATOM 751 C C . GLY A 1 99 ? -13.211 6.601 10.160 1.00 95.31 99 GLY A C 1
ATOM 752 O O . GLY A 1 99 ? -13.969 7.572 10.176 1.00 95.31 99 GLY A O 1
ATOM 753 N N . PHE A 1 100 ? -11.972 6.681 9.658 1.00 96.50 100 PHE A N 1
ATOM 754 C CA . PHE A 1 100 ? -11.546 7.838 8.864 1.00 96.50 100 PHE A CA 1
ATOM 755 C C . PHE A 1 100 ? -12.426 7.990 7.602 1.00 96.50 100 PHE A C 1
ATOM 757 O O . PHE A 1 100 ? -12.838 6.996 7.007 1.00 96.50 100 PHE A O 1
ATOM 764 N N . ASN A 1 101 ? -12.720 9.228 7.181 1.00 96.44 101 ASN A N 1
ATOM 765 C CA . ASN A 1 101 ? -13.573 9.507 6.018 1.00 96.44 101 ASN A CA 1
ATOM 766 C C . ASN A 1 101 ? -12.763 9.821 4.748 1.00 96.44 101 ASN A C 1
ATOM 768 O O . ASN A 1 101 ? -12.399 10.965 4.481 1.00 96.44 101 ASN A O 1
ATOM 772 N N . ASP A 1 102 ? -12.578 8.801 3.918 1.00 94.62 102 ASP A N 1
ATOM 773 C CA . ASP A 1 102 ? -11.902 8.855 2.619 1.00 94.62 102 ASP A CA 1
ATOM 774 C C . ASP A 1 102 ? -12.804 9.176 1.403 1.00 94.62 102 ASP A C 1
ATOM 776 O O . ASP A 1 102 ? -12.381 9.066 0.248 1.00 94.62 102 ASP A O 1
ATOM 780 N N . SER A 1 103 ? -14.049 9.615 1.602 1.00 94.44 103 SER A N 1
ATOM 781 C CA . SER A 1 103 ? -14.950 9.902 0.469 1.00 94.44 103 SER A CA 1
ATOM 782 C C . SER A 1 103 ? -14.436 11.016 -0.461 1.00 94.44 103 SER A C 1
ATOM 784 O O . SER A 1 103 ? -14.571 10.911 -1.681 1.00 94.44 103 SER A O 1
ATOM 786 N N . ALA A 1 104 ? -13.776 12.040 0.092 1.00 91.81 104 ALA A N 1
ATOM 787 C CA . ALA A 1 104 ? -13.165 13.153 -0.648 1.00 91.81 104 ALA A CA 1
ATOM 788 C C . ALA A 1 104 ? -11.858 12.777 -1.379 1.00 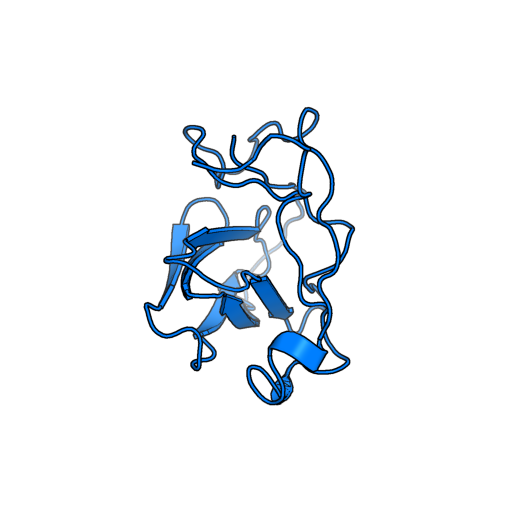91.81 104 ALA A C 1
ATOM 790 O O . ALA A 1 104 ? -11.203 13.624 -1.994 1.00 91.81 104 ALA A O 1
ATOM 791 N N . TRP A 1 105 ? -11.426 11.520 -1.285 1.00 93.25 105 TRP A N 1
ATOM 792 C CA . TRP A 1 105 ? -10.112 11.084 -1.722 1.00 93.25 105 TRP A CA 1
ATOM 793 C C . TRP A 1 105 ? -10.173 10.353 -3.087 1.00 93.25 105 TRP A C 1
ATOM 795 O O . TRP A 1 105 ? -10.987 9.458 -3.311 1.00 93.25 105 TRP A O 1
ATOM 805 N N . SER A 1 106 ? -9.313 10.755 -4.035 1.00 92.25 106 SER A N 1
ATOM 806 C CA . SER A 1 106 ? -9.159 10.158 -5.375 1.00 92.25 106 SER A CA 1
ATOM 807 C C . SER A 1 106 ? -8.615 8.727 -5.355 1.00 92.25 106 SER A C 1
ATOM 809 O O . SER A 1 106 ? -7.854 8.351 -4.467 1.00 92.25 106 SER A O 1
ATOM 811 N N . PHE A 1 107 ? -8.945 7.947 -6.381 1.00 93.69 107 PHE A N 1
ATOM 812 C CA . PHE A 1 107 ? -8.380 6.614 -6.588 1.00 93.69 107 PHE A CA 1
ATOM 813 C C . PHE A 1 107 ? -6.885 6.648 -6.950 1.00 93.69 107 PHE A C 1
ATOM 815 O O . PHE A 1 107 ? -6.357 7.669 -7.399 1.00 93.69 107 PHE A O 1
ATOM 822 N N . ALA A 1 108 ? -6.207 5.528 -6.716 1.00 94.69 108 ALA A N 1
ATOM 823 C CA . ALA A 1 108 ? -4.817 5.310 -7.084 1.00 94.69 108 ALA A CA 1
ATOM 824 C C . ALA A 1 108 ? -4.653 5.149 -8.605 1.00 94.69 108 ALA A C 1
ATOM 826 O O . ALA A 1 108 ? -5.576 4.723 -9.301 1.00 94.69 108 ALA A O 1
ATOM 827 N N . VAL A 1 109 ? -3.459 5.449 -9.114 1.00 93.75 109 VAL A N 1
ATOM 828 C CA . VAL A 1 109 ? -3.076 5.163 -10.507 1.00 93.75 109 VAL A CA 1
ATOM 829 C C . VAL A 1 109 ? -2.098 3.995 -10.548 1.00 93.75 109 VAL A C 1
ATOM 831 O O . VAL A 1 109 ? -1.242 3.887 -9.671 1.00 93.75 109 VAL A O 1
ATOM 834 N N . ILE A 1 110 ? -2.215 3.136 -11.561 1.00 94.19 110 ILE A N 1
ATOM 835 C CA . ILE A 1 110 ? -1.210 2.105 -11.852 1.00 94.19 110 ILE A CA 1
ATOM 836 C C . ILE A 1 110 ? 0.042 2.790 -12.412 1.00 94.19 110 ILE A C 1
ATOM 838 O O . ILE A 1 110 ? -0.066 3.692 -13.244 1.00 94.19 110 ILE A O 1
ATOM 842 N N . GLN A 1 111 ? 1.211 2.355 -11.951 1.00 92.62 111 GLN A N 1
ATOM 843 C CA . GLN A 1 111 ? 2.517 2.717 -12.502 1.00 92.62 111 GLN A CA 1
ATOM 844 C C . GLN A 1 111 ? 3.029 1.610 -13.434 1.00 92.62 111 GLN A C 1
ATOM 846 O O . GLN A 1 111 ? 2.596 0.461 -13.338 1.00 92.62 111 GLN A O 1
ATOM 851 N N . ASP A 1 112 ? 3.958 1.939 -14.333 1.00 91.06 112 ASP A N 1
ATOM 852 C CA . ASP A 1 112 ? 4.571 0.939 -15.212 1.00 91.06 112 ASP A CA 1
ATOM 853 C C . ASP A 1 112 ? 5.488 -0.001 -14.411 1.00 91.06 112 ASP A C 1
ATOM 855 O O . ASP A 1 112 ? 6.512 0.420 -13.867 1.00 91.06 112 ASP A O 1
ATOM 859 N N . GLU A 1 113 ? 5.128 -1.287 -14.378 1.00 88.75 113 GLU A N 1
ATOM 860 C CA . GLU A 1 113 ? 5.886 -2.383 -13.765 1.00 88.75 113 GLU A CA 1
ATOM 861 C C . GLU A 1 113 ? 7.349 -2.422 -14.237 1.00 88.75 113 GLU A C 1
ATOM 863 O O . GLU A 1 113 ? 8.247 -2.725 -13.447 1.00 88.75 113 GLU A O 1
ATOM 868 N N . ALA A 1 114 ? 7.612 -2.070 -15.503 1.00 88.75 114 ALA A N 1
ATOM 869 C CA . ALA A 1 114 ? 8.956 -2.091 -16.077 1.00 88.75 114 ALA A CA 1
ATOM 870 C C . ALA A 1 114 ? 9.929 -1.134 -15.364 1.00 88.75 114 ALA A C 1
ATOM 872 O O . ALA A 1 114 ? 11.136 -1.395 -15.353 1.00 88.75 114 ALA A O 1
ATOM 873 N N . SER A 1 115 ? 9.417 -0.081 -14.715 1.00 89.88 115 SER A N 1
ATOM 874 C CA . SER A 1 115 ? 10.210 0.895 -13.953 1.00 89.88 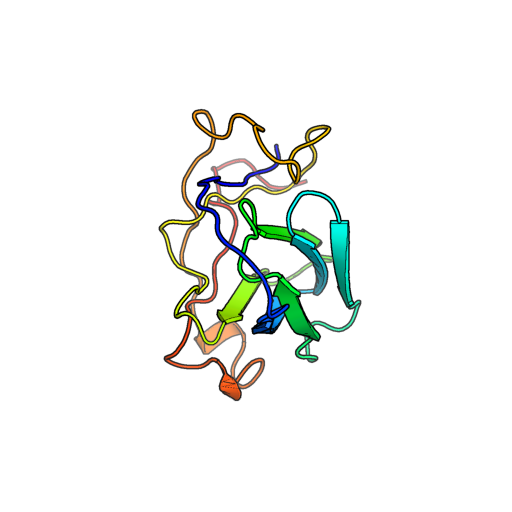115 SER A CA 1
ATOM 875 C C . SER A 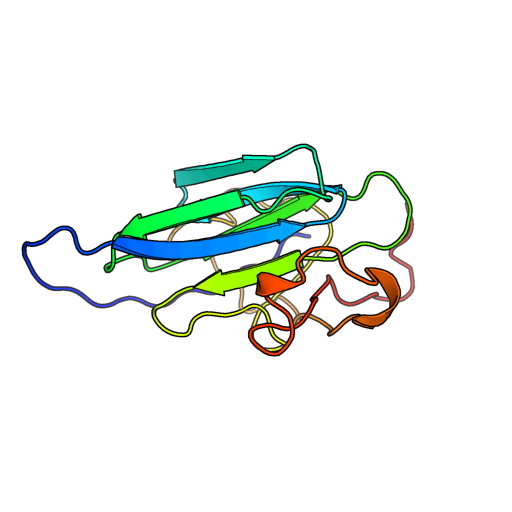1 115 ? 11.022 0.223 -12.838 1.00 89.88 115 SER A C 1
ATOM 877 O O . SER A 1 115 ? 12.199 0.536 -12.658 1.00 89.88 115 SER A O 1
ATOM 879 N N . TRP A 1 116 ? 10.435 -0.772 -12.159 1.00 89.25 116 TRP A N 1
ATOM 880 C CA . TRP A 1 116 ? 11.067 -1.510 -11.058 1.00 89.25 116 TRP A CA 1
ATOM 881 C C . TRP A 1 116 ? 11.807 -2.782 -11.487 1.00 89.25 116 TRP A C 1
ATOM 883 O O . TRP A 1 116 ? 12.487 -3.389 -10.661 1.00 89.25 116 TRP A O 1
ATOM 893 N N . ARG A 1 117 ? 11.771 -3.160 -12.773 1.00 87.50 117 ARG A N 1
ATOM 894 C CA . ARG A 1 117 ? 12.517 -4.288 -13.376 1.00 87.50 117 ARG A CA 1
ATOM 895 C C . ARG A 1 117 ? 12.245 -5.661 -12.736 1.00 87.50 117 ARG A C 1
ATOM 897 O O . ARG A 1 117 ? 11.482 -6.453 -13.276 1.00 87.50 117 ARG A O 1
ATOM 904 N N . SER A 1 118 ? 12.930 -5.963 -11.635 1.00 85.12 118 SER A N 1
ATOM 905 C CA . SER A 1 118 ? 12.898 -7.234 -10.896 1.00 85.12 118 SER A CA 1
ATOM 906 C C . SER A 1 118 ? 12.701 -7.049 -9.387 1.00 85.12 118 SER A C 1
ATOM 908 O O . SER A 1 118 ? 12.652 -8.035 -8.650 1.00 85.12 118 SER A O 1
ATOM 910 N N . HIS A 1 119 ? 12.586 -5.812 -8.901 1.00 85.88 119 HIS A N 1
ATOM 911 C CA . HIS A 1 119 ? 12.216 -5.549 -7.511 1.00 85.88 119 HIS A CA 1
ATOM 912 C C . HIS A 1 119 ? 10.755 -5.961 -7.300 1.00 85.88 119 HIS A C 1
ATOM 914 O O . HIS A 1 119 ? 9.939 -5.904 -8.220 1.00 85.88 119 HIS A O 1
ATOM 920 N N . ALA A 1 120 ? 10.443 -6.485 -6.114 1.00 85.81 120 ALA A N 1
ATOM 921 C CA . ALA A 1 120 ? 9.174 -7.161 -5.842 1.00 85.81 120 ALA A CA 1
ATOM 922 C C . ALA A 1 120 ? 8.804 -8.299 -6.832 1.00 85.81 120 ALA A C 1
ATOM 924 O O . ALA A 1 120 ? 7.620 -8.596 -7.000 1.00 85.81 120 ALA A O 1
ATOM 925 N N . ALA A 1 121 ? 9.777 -8.994 -7.447 1.00 84.06 121 ALA A N 1
ATOM 926 C CA . ALA A 1 121 ? 9.530 -10.082 -8.413 1.00 84.06 121 ALA A CA 1
ATOM 927 C C . ALA A 1 121 ? 8.527 -11.154 -7.931 1.00 84.06 121 ALA A C 1
ATOM 929 O O . ALA A 1 121 ? 7.738 -11.672 -8.719 1.00 84.06 121 ALA A O 1
ATOM 930 N N . SER A 1 122 ? 8.495 -11.465 -6.630 1.00 87.38 122 SER A N 1
ATOM 931 C CA . SER A 1 122 ? 7.543 -12.425 -6.049 1.00 87.38 122 SER A CA 1
ATOM 932 C C . SER A 1 122 ? 6.085 -11.928 -6.011 1.00 87.38 122 SER A C 1
ATOM 934 O O . SER A 1 122 ? 5.186 -12.730 -5.734 1.00 87.38 122 SER A O 1
ATOM 936 N N . LEU A 1 123 ? 5.843 -10.643 -6.299 1.00 89.25 123 LEU A N 1
ATOM 937 C CA . LEU A 1 123 ? 4.541 -9.973 -6.405 1.00 89.25 123 LEU A CA 1
ATOM 938 C C . LEU A 1 123 ? 4.126 -9.669 -7.861 1.00 89.25 123 LEU A C 1
ATOM 940 O O . LEU A 1 123 ? 3.008 -9.197 -8.086 1.00 89.25 123 LEU A O 1
ATOM 944 N N . VAL A 1 124 ? 4.978 -9.949 -8.855 1.00 86.75 124 VAL A N 1
ATOM 945 C CA . VAL A 1 124 ? 4.643 -9.810 -10.287 1.00 86.75 124 VAL A CA 1
ATOM 946 C C . VAL A 1 124 ? 3.426 -10.679 -10.621 1.00 86.75 124 VAL A C 1
ATOM 948 O O . VAL A 1 124 ? 3.327 -11.829 -10.194 1.00 86.75 124 VAL A O 1
ATOM 951 N N . GLY A 1 125 ? 2.451 -10.100 -11.328 1.00 87.88 125 GLY A N 1
ATOM 952 C CA . GLY A 1 125 ? 1.169 -10.743 -11.649 1.00 87.88 125 GLY A CA 1
ATOM 953 C C . GLY A 1 125 ? 0.210 -10.948 -10.463 1.00 87.88 125 GLY A C 1
ATOM 954 O O . GLY A 1 125 ? -0.934 -11.344 -10.678 1.00 87.88 125 GLY A O 1
ATOM 955 N N . LYS A 1 126 ? 0.631 -10.667 -9.220 1.00 94.38 126 LYS A N 1
ATOM 956 C CA . LYS A 1 126 ? -0.215 -10.781 -8.015 1.00 94.38 126 LYS A CA 1
ATOM 957 C C . LYS A 1 126 ? -0.825 -9.450 -7.601 1.00 94.38 126 LYS A C 1
ATOM 959 O O . LYS A 1 126 ? -1.953 -9.436 -7.122 1.00 94.38 126 LYS A O 1
ATOM 964 N N . ALA A 1 127 ? -0.099 -8.355 -7.797 1.00 96.69 127 ALA A N 1
ATOM 965 C CA . ALA A 1 127 ? -0.525 -6.995 -7.491 1.00 96.69 127 ALA A CA 1
ATOM 966 C C . ALA A 1 127 ? 0.056 -6.000 -8.498 1.00 96.69 127 ALA A C 1
ATOM 968 O O . ALA A 1 127 ? 1.068 -6.293 -9.141 1.00 96.69 127 ALA A O 1
ATOM 969 N N . ASP A 1 128 ? -0.557 -4.825 -8.582 1.00 96.25 128 ASP A N 1
ATOM 970 C CA . ASP A 1 128 ? -0.093 -3.720 -9.417 1.00 96.25 128 ASP A CA 1
ATOM 971 C C . ASP A 1 128 ? 0.828 -2.809 -8.588 1.00 96.25 128 ASP A C 1
ATOM 973 O O . ASP A 1 128 ? 0.589 -2.619 -7.389 1.00 96.25 128 ASP A O 1
ATOM 977 N N . TRP A 1 129 ? 1.854 -2.209 -9.203 1.00 95.06 129 TRP A N 1
ATOM 978 C CA . TRP A 1 129 ? 2.470 -1.009 -8.625 1.00 95.06 129 TRP A CA 1
ATOM 979 C C . TRP A 1 129 ? 1.463 0.134 -8.718 1.00 95.06 129 TRP A C 1
ATOM 981 O O . TRP A 1 129 ? 0.977 0.447 -9.806 1.00 95.06 129 TRP A O 1
ATOM 991 N N . ILE A 1 130 ? 1.144 0.760 -7.587 1.00 95.56 130 ILE A N 1
ATOM 992 C CA . ILE A 1 130 ? 0.228 1.902 -7.536 1.00 95.56 130 ILE A CA 1
ATOM 993 C C . ILE A 1 130 ? 0.905 3.137 -6.960 1.00 95.56 130 ILE A C 1
ATOM 995 O O . ILE A 1 130 ? 1.804 3.038 -6.127 1.00 95.56 130 ILE A O 1
ATOM 999 N N . TRP A 1 131 ? 0.426 4.312 -7.355 1.00 94.06 131 TRP A N 1
ATOM 1000 C CA . TRP A 1 131 ? 0.820 5.568 -6.730 1.00 94.06 131 TRP A CA 1
ATOM 1001 C C . TRP A 1 131 ? -0.348 6.536 -6.562 1.00 94.06 131 TRP A C 1
ATOM 1003 O O . TRP A 1 131 ? -1.475 6.327 -7.023 1.00 94.06 131 TRP A O 1
ATOM 1013 N N . THR A 1 132 ? -0.036 7.642 -5.896 1.00 86.31 132 THR A N 1
ATOM 1014 C CA . THR A 1 132 ? -0.839 8.859 -5.879 1.00 86.31 132 THR A CA 1
ATOM 1015 C C . THR A 1 132 ? -1.125 9.310 -7.311 1.00 86.31 132 THR A C 1
ATOM 1017 O O . THR A 1 132 ? -0.238 9.284 -8.168 1.00 86.31 132 THR A O 1
ATOM 1020 N N . CYS A 1 133 ? -2.364 9.716 -7.593 1.00 70.50 133 CYS A N 1
ATOM 1021 C CA . CYS A 1 133 ? -2.680 10.309 -8.886 1.00 70.50 133 CYS A CA 1
ATOM 1022 C C . CYS A 1 133 ? -1.872 11.606 -9.058 1.00 70.50 133 CYS A C 1
ATOM 1024 O O . CYS A 1 133 ? -1.987 12.519 -8.235 1.00 70.50 133 CYS A O 1
ATOM 1026 N N . ALA A 1 134 ? -1.077 11.702 -10.126 1.00 57.44 134 ALA A N 1
ATOM 1027 C CA . ALA A 1 134 ? -0.305 12.899 -10.445 1.00 57.44 134 ALA A CA 1
ATOM 1028 C C . ALA A 1 134 ? -1.237 14.038 -10.899 1.00 57.44 134 ALA A C 1
ATOM 1030 O O . ALA A 1 134 ? -1.409 14.296 -12.090 1.00 57.44 134 ALA A O 1
ATOM 1031 N N . CYS A 1 135 ? -1.860 14.721 -9.937 1.00 45.72 135 CYS A N 1
ATOM 1032 C CA . CYS A 1 135 ? -2.548 15.982 -10.179 1.00 45.72 135 CYS A CA 1
ATOM 1033 C C . CYS A 1 135 ? -1.540 16.982 -10.781 1.00 45.72 135 CYS A C 1
ATOM 1035 O O . CYS A 1 135 ? -0.487 17.201 -10.170 1.00 45.72 135 CYS A O 1
ATOM 1037 N N . PRO A 1 136 ? -1.828 17.614 -11.935 1.00 34.56 136 PRO A N 1
ATOM 1038 C CA . PRO A 1 136 ? -0.961 18.648 -12.491 1.00 34.56 136 PRO A CA 1
ATOM 1039 C C . PRO A 1 136 ? -0.709 19.756 -11.457 1.00 34.56 136 PRO A C 1
ATOM 1041 O O . PRO A 1 136 ? -1.654 20.348 -10.942 1.00 34.56 136 PRO A O 1
ATOM 1044 N N . GLY A 1 137 ? 0.564 19.994 -11.128 1.00 38.59 137 GLY A N 1
ATOM 1045 C CA . GLY A 1 137 ? 0.993 20.897 -10.048 1.00 38.59 137 GLY A CA 1
ATOM 1046 C C . GLY A 1 137 ? 1.573 20.206 -8.804 1.00 38.59 137 GLY A C 1
ATOM 1047 O O . GLY A 1 137 ? 2.140 20.882 -7.954 1.00 38.59 137 GLY A O 1
ATOM 1048 N N . GLY A 1 138 ? 1.501 18.875 -8.698 1.00 35.66 138 GLY A N 1
ATOM 1049 C CA . GLY A 1 138 ? 2.035 18.096 -7.570 1.00 35.66 138 GLY A CA 1
ATOM 1050 C C . GLY A 1 138 ? 3.561 17.907 -7.535 1.00 35.66 138 GLY A C 1
ATOM 1051 O O . GLY A 1 138 ? 4.006 16.783 -7.325 1.00 35.66 138 GLY A O 1
ATOM 1052 N N . LYS A 1 139 ? 4.359 18.964 -7.743 1.00 29.72 139 LYS A N 1
ATOM 1053 C CA . LYS A 1 139 ? 5.805 18.968 -7.447 1.00 29.72 139 LYS A CA 1
ATOM 1054 C C . LYS A 1 139 ? 6.138 20.033 -6.402 1.00 29.72 139 LYS A C 1
ATOM 1056 O O . LYS A 1 139 ? 5.834 21.205 -6.612 1.00 29.72 139 LYS A O 1
ATOM 1061 N N . THR A 1 140 ? 6.806 19.605 -5.336 1.00 36.03 140 THR A N 1
ATOM 1062 C CA . THR A 1 140 ? 7.508 20.430 -4.341 1.00 36.03 140 THR A CA 1
ATOM 1063 C C . THR A 1 140 ? 8.847 19.772 -4.073 1.00 36.03 140 THR A C 1
ATOM 1065 O O . THR A 1 140 ? 8.785 18.609 -3.615 1.00 36.03 140 THR A O 1
#

Foldseek 3Di:
DFWWDWDFDDDDDDQDWWKWWKAKAAWKWKDFQNHTQDTDRHRLDITIGTHGPGTTIIDMDDDHPDDDIWMWMAIPVLDTADQVTFGDDDDDPCNRHHPDDRPVTHTWDFDDPVVCPCRVVVCVVSYTTTHHDPDPPPDD